Protein AF-A0A959CSI4-F1 (afdb_monomer_lite)

Secondary structure (DSSP, 8-state):
--SPPPPGGGSSTTTT---EEEEEEEEEEETTEEEEEEEEEE-SSS---------------GGGTPPPPEEEEETTEEEEEETTTEEEEEE-SS-PPP---TT------

Foldseek 3Di:
DPDDDDDPVVDCVPVQLQDKDWDWDWDAPDPQRIDIDIDIDRSHPDDDDDDDDDDDDDDPCCVVVDDDKDWADDVQFIWIADPPPGIDTDGDDDPDDDDDPSPDDDPDD

pLDDT: mean 88.94, std 8.82, range [53.34, 97.44]

Structure (mmCIF, N/CA/C/O backbone):
data_AF-A0A959CSI4-F1
#
_entry.id   AF-A0A959CSI4-F1
#
loop_
_atom_site.group_PDB
_atom_site.id
_atom_site.type_symbol
_atom_site.label_atom_id
_atom_site.label_alt_id
_atom_site.label_comp_id
_atom_site.label_asym_id
_atom_site.label_entity_id
_atom_site.label_seq_id
_atom_site.pdbx_PDB_ins_code
_atom_site.Cartn_x
_atom_site.Cartn_y
_atom_site.Cartn_z
_atom_site.occupancy
_atom_site.B_iso_or_equiv
_atom_site.auth_seq_id
_atom_site.auth_comp_id
_atom_site.auth_asym_id
_atom_site.auth_atom_id
_atom_site.pdbx_PDB_model_num
ATOM 1 N N . ARG A 1 1 ? 23.369 16.653 27.815 1.00 57.00 1 ARG A N 1
ATOM 2 C CA . ARG A 1 1 ? 21.992 16.230 27.462 1.00 57.00 1 ARG A CA 1
ATOM 3 C C . ARG A 1 1 ? 21.897 14.736 27.760 1.00 57.00 1 ARG A C 1
ATOM 5 O O . ARG A 1 1 ? 22.650 14.004 27.141 1.00 57.00 1 ARG A O 1
ATOM 12 N N . LEU A 1 2 ? 21.116 14.320 28.765 1.00 82.06 2 LEU A N 1
ATOM 13 C CA . LEU A 1 2 ? 21.084 12.933 29.285 1.00 82.06 2 LEU A CA 1
ATOM 14 C C . LEU A 1 2 ? 19.668 12.330 29.354 1.00 82.06 2 LEU A C 1
ATOM 16 O O . LEU A 1 2 ? 19.515 11.202 29.804 1.00 82.06 2 LEU A O 1
ATOM 20 N N . GLN A 1 3 ? 18.637 13.074 28.951 1.00 82.62 3 GLN A N 1
ATOM 21 C CA . GLN A 1 3 ? 17.272 12.552 28.912 1.00 82.62 3 GLN A CA 1
ATOM 22 C C . GLN A 1 3 ? 17.008 11.855 27.569 1.00 82.62 3 GLN A C 1
ATOM 24 O O . GLN A 1 3 ? 17.539 12.330 26.555 1.00 82.62 3 GLN A O 1
ATOM 29 N N . PRO A 1 4 ? 16.235 10.751 27.569 1.00 85.62 4 PRO A N 1
ATOM 30 C CA . PRO A 1 4 ? 15.783 10.099 26.344 1.00 85.62 4 PRO A CA 1
ATOM 31 C C . PRO A 1 4 ? 14.913 11.044 25.503 1.00 85.62 4 PRO A C 1
ATOM 33 O O . PRO A 1 4 ? 14.434 12.070 25.994 1.00 85.62 4 PRO A O 1
ATOM 36 N N . GLU A 1 5 ? 14.765 10.714 24.222 1.00 90.31 5 GLU A N 1
ATOM 37 C CA . GLU A 1 5 ? 13.829 11.401 23.333 1.00 90.31 5 GLU A CA 1
ATOM 38 C C . GLU A 1 5 ? 12.393 11.198 23.835 1.00 90.31 5 GLU A C 1
ATOM 40 O O . GLU A 1 5 ? 12.076 10.152 24.396 1.00 90.31 5 GLU A O 1
ATOM 45 N N . TYR A 1 6 ? 11.568 12.240 23.721 1.00 89.12 6 TYR A N 1
ATOM 46 C CA . TYR A 1 6 ? 10.172 12.190 24.143 1.00 89.12 6 TYR A CA 1
ATOM 47 C C . TYR A 1 6 ? 9.360 11.472 23.069 1.00 89.12 6 TYR A C 1
ATOM 49 O O . TYR A 1 6 ? 9.291 11.949 21.936 1.00 89.12 6 TYR A O 1
ATOM 57 N N . GLU A 1 7 ? 8.751 10.350 23.430 1.00 89.12 7 GLU A N 1
ATOM 58 C CA . GLU A 1 7 ? 8.049 9.476 22.496 1.00 89.12 7 GLU A CA 1
ATOM 59 C C . GLU A 1 7 ? 6.536 9.697 22.530 1.00 89.12 7 GLU A C 1
ATOM 61 O O . GLU A 1 7 ? 5.958 10.195 23.499 1.00 89.12 7 GLU A O 1
ATOM 66 N N . LEU A 1 8 ? 5.841 9.249 21.482 1.00 83.31 8 LEU A N 1
ATOM 67 C CA . LEU A 1 8 ? 4.377 9.323 21.424 1.00 83.31 8 LEU A CA 1
ATOM 68 C C . LEU A 1 8 ? 3.717 8.558 22.589 1.00 83.31 8 LEU A C 1
ATOM 70 O O . LEU A 1 8 ? 2.658 8.954 23.078 1.00 83.31 8 LEU A O 1
ATOM 74 N N . THR A 1 9 ? 4.362 7.493 23.074 1.00 84.94 9 THR A N 1
ATOM 75 C CA . THR A 1 9 ? 3.933 6.706 24.242 1.00 84.94 9 THR A CA 1
ATOM 76 C C . THR A 1 9 ? 4.035 7.461 25.564 1.00 84.94 9 THR A C 1
ATOM 78 O O . THR A 1 9 ? 3.329 7.114 26.509 1.00 84.94 9 THR A O 1
ATOM 81 N N . ASP A 1 10 ? 4.870 8.499 25.635 1.00 86.88 10 ASP A N 1
ATOM 82 C CA . ASP A 1 10 ? 4.990 9.355 26.819 1.00 86.88 10 ASP A CA 1
ATOM 83 C C . ASP A 1 10 ? 3.842 10.375 26.905 1.00 86.88 10 ASP A C 1
ATOM 85 O O . ASP A 1 10 ? 3.671 11.072 27.913 1.00 86.88 10 ASP A O 1
ATOM 89 N N . THR A 1 11 ? 3.032 10.477 25.849 1.00 84.19 11 THR A N 1
ATOM 90 C CA . THR A 1 11 ? 1.819 11.291 25.835 1.00 84.19 11 THR A CA 1
ATOM 91 C C . THR A 1 11 ? 0.641 10.543 26.467 1.00 84.19 11 THR A C 1
ATOM 93 O O . THR A 1 11 ? 0.623 9.322 26.616 1.00 84.19 11 THR A O 1
ATOM 96 N N . ALA A 1 12 ? -0.413 11.279 26.819 1.00 83.94 12 ALA A N 1
ATOM 97 C CA . ALA A 1 12 ? -1.667 10.680 27.267 1.00 83.94 12 ALA A CA 1
ATOM 98 C C . ALA A 1 12 ? -2.555 10.174 26.109 1.00 83.94 12 ALA A C 1
ATOM 100 O O . ALA A 1 12 ? -3.631 9.649 26.385 1.00 83.94 12 ALA A O 1
ATOM 101 N N . VAL A 1 13 ? -2.129 10.311 24.842 1.00 82.44 13 VAL A N 1
ATOM 102 C CA . VAL A 1 13 ? -2.983 10.095 23.654 1.00 82.44 13 VAL A CA 1
ATOM 103 C C . VAL A 1 13 ? -3.556 8.676 23.575 1.00 82.44 13 VAL A C 1
ATOM 105 O O . VAL A 1 13 ? -4.669 8.477 23.102 1.00 82.44 13 VAL A O 1
ATOM 108 N N . PHE A 1 14 ? -2.837 7.688 24.113 1.00 81.88 14 PHE A N 1
ATOM 109 C CA . PHE A 1 14 ? -3.262 6.288 24.104 1.00 81.88 14 PHE A CA 1
ATOM 110 C C . PHE A 1 14 ? -4.146 5.891 25.298 1.00 81.88 14 PHE A C 1
ATOM 112 O O . PHE A 1 14 ? -4.728 4.806 25.284 1.00 81.88 14 PHE A O 1
ATOM 119 N N . ARG A 1 15 ? -4.271 6.739 26.334 1.00 78.50 15 ARG A N 1
ATOM 120 C CA . ARG A 1 15 ? -4.950 6.378 27.597 1.00 78.50 15 ARG A CA 1
ATOM 121 C C . ARG A 1 15 ? -6.448 6.140 27.436 1.00 78.50 15 ARG A C 1
ATOM 123 O O . ARG A 1 15 ? -6.996 5.289 28.126 1.00 78.50 15 ARG A O 1
ATOM 130 N N . GLU A 1 16 ? -7.095 6.867 26.532 1.00 77.50 16 GLU A N 1
ATOM 131 C CA . GLU A 1 16 ? -8.549 6.796 26.331 1.00 77.50 16 GLU A CA 1
ATOM 132 C C . GLU A 1 16 ? -8.962 5.818 25.220 1.00 77.50 16 GLU A C 1
ATOM 134 O O . GLU A 1 16 ? -10.131 5.751 24.859 1.00 77.50 16 GLU A O 1
ATOM 139 N N . GLN A 1 17 ? -8.014 5.038 24.680 1.00 78.00 17 GLN A N 1
ATOM 140 C CA . GLN A 1 17 ? -8.239 4.066 23.600 1.00 78.00 17 GLN A CA 1
ATOM 141 C C . GLN A 1 17 ? -8.899 4.653 22.330 1.00 78.00 17 GLN A C 1
ATOM 143 O O . GLN A 1 17 ? -9.367 3.912 21.480 1.00 78.00 17 GLN A O 1
ATOM 148 N N . GLY A 1 18 ? -8.901 5.976 22.150 1.00 86.38 18 GLY A N 1
ATOM 149 C CA . GLY A 1 18 ? -9.513 6.671 21.009 1.00 86.38 18 GLY A CA 1
ATOM 150 C C . GLY A 1 18 ? -8.657 6.684 19.740 1.00 86.38 18 GLY A C 1
ATOM 151 O O . GLY A 1 18 ? -8.516 7.731 19.114 1.00 86.38 18 GLY A O 1
ATOM 152 N N . TRP A 1 19 ? -8.036 5.562 19.386 1.00 90.31 19 TRP A N 1
ATOM 153 C CA . TRP A 1 19 ? -7.104 5.468 18.263 1.00 90.31 19 TRP A CA 1
ATOM 154 C C . TRP A 1 19 ? -7.325 4.188 17.455 1.00 90.31 19 TRP A C 1
ATOM 156 O O . TRP A 1 19 ? -7.938 3.225 17.923 1.00 90.31 19 TRP A O 1
ATOM 166 N N . PHE A 1 20 ? -6.817 4.198 16.225 1.00 93.75 20 PHE A N 1
ATOM 167 C CA . PHE A 1 20 ? -6.800 3.033 15.351 1.00 93.75 20 PHE A CA 1
ATOM 168 C C . PHE A 1 20 ? -5.383 2.482 15.240 1.00 93.75 20 PHE A C 1
ATOM 170 O O . PHE A 1 20 ? -4.447 3.248 15.013 1.00 93.75 20 PHE A O 1
ATOM 177 N N . ASP A 1 21 ? -5.242 1.166 15.350 1.00 93.56 21 ASP A N 1
ATOM 178 C CA . ASP A 1 21 ? -4.045 0.457 14.903 1.00 93.56 21 ASP A CA 1
ATOM 179 C C . ASP A 1 21 ? -4.222 0.068 13.435 1.00 93.56 21 ASP A C 1
ATOM 181 O O . ASP A 1 21 ? -5.227 -0.557 13.090 1.00 93.56 21 ASP A O 1
ATOM 185 N N . ILE A 1 22 ? -3.274 0.439 12.576 1.00 95.81 22 ILE A N 1
ATOM 186 C CA . ILE A 1 22 ? -3.291 0.100 11.151 1.00 95.81 22 ILE A CA 1
ATOM 187 C C . ILE A 1 22 ? -2.052 -0.734 10.843 1.00 95.81 22 ILE A C 1
ATOM 189 O O . ILE A 1 22 ? -0.961 -0.208 10.619 1.00 95.81 22 ILE A O 1
ATOM 193 N N . LEU A 1 23 ? -2.236 -2.047 10.777 1.00 97.25 23 LEU A N 1
ATOM 194 C CA . LEU A 1 23 ? -1.185 -2.981 10.408 1.00 97.25 23 LEU A CA 1
ATOM 195 C C . LEU A 1 23 ? -1.256 -3.267 8.907 1.00 97.25 23 LEU A C 1
ATOM 197 O O . LEU A 1 23 ? -2.281 -3.728 8.406 1.00 97.25 23 LEU A O 1
ATOM 201 N N . THR A 1 24 ? -0.158 -3.020 8.191 1.00 97.00 24 THR A N 1
ATOM 202 C CA . THR A 1 24 ? -0.023 -3.406 6.780 1.00 97.00 24 THR A CA 1
ATOM 203 C C . THR A 1 24 ? 0.997 -4.523 6.644 1.00 97.00 24 THR A C 1
ATOM 205 O O . THR A 1 24 ? 2.170 -4.355 6.969 1.00 97.00 24 THR A O 1
ATOM 208 N N . GLU A 1 25 ? 0.547 -5.661 6.138 1.00 97.44 25 GLU A N 1
ATOM 209 C CA . GLU A 1 25 ? 1.355 -6.853 5.938 1.00 97.44 25 GLU A CA 1
ATOM 210 C C . GLU A 1 25 ? 1.612 -7.062 4.451 1.00 97.44 25 GLU A C 1
ATOM 212 O O . GLU A 1 25 ? 0.694 -7.001 3.631 1.00 97.44 25 GLU A O 1
ATOM 217 N N . TYR A 1 26 ? 2.872 -7.341 4.130 1.00 96.69 26 TYR A N 1
ATOM 218 C CA . TYR A 1 26 ? 3.331 -7.621 2.779 1.00 96.69 26 TYR A CA 1
ATOM 219 C C . TYR A 1 26 ? 3.881 -9.038 2.722 1.00 96.69 26 TYR A C 1
ATOM 221 O O . TYR A 1 26 ? 4.717 -9.424 3.541 1.00 96.69 26 TYR A O 1
ATOM 229 N N . ALA A 1 27 ? 3.441 -9.799 1.731 1.00 97.44 27 ALA A N 1
ATOM 230 C CA . ALA A 1 27 ? 3.962 -11.125 1.438 1.00 97.44 27 ALA A CA 1
ATOM 231 C C . ALA A 1 27 ? 4.239 -11.253 -0.058 1.00 97.44 27 ALA A C 1
ATOM 233 O O . ALA A 1 27 ? 3.585 -10.605 -0.873 1.00 97.44 27 ALA A O 1
ATOM 234 N N . LYS A 1 28 ? 5.199 -12.102 -0.421 1.00 97.00 28 LYS A N 1
ATOM 235 C CA . LYS A 1 28 ? 5.471 -12.450 -1.816 1.00 97.00 28 LYS A CA 1
ATOM 236 C C . LYS A 1 28 ? 5.033 -13.881 -2.070 1.00 97.00 28 LYS A C 1
ATOM 238 O O . LYS A 1 28 ? 5.471 -14.778 -1.353 1.00 97.00 28 LYS A O 1
ATOM 243 N N . ALA A 1 29 ? 4.177 -14.075 -3.067 1.00 95.25 29 ALA A N 1
ATOM 244 C CA . ALA A 1 29 ? 3.847 -15.412 -3.558 1.00 95.25 29 ALA A CA 1
ATOM 245 C C . ALA A 1 29 ? 4.911 -15.915 -4.553 1.00 95.25 29 ALA A C 1
ATOM 247 O O . ALA A 1 29 ? 5.188 -17.109 -4.590 1.00 95.25 29 ALA A O 1
ATOM 248 N N . ASP A 1 30 ? 5.546 -14.991 -5.284 1.00 95.62 30 ASP A N 1
ATOM 249 C CA . ASP A 1 30 ? 6.659 -15.221 -6.213 1.00 95.62 30 ASP A CA 1
ATOM 250 C C . ASP A 1 30 ? 7.511 -13.933 -6.347 1.00 95.62 30 ASP A C 1
ATOM 252 O O . ASP A 1 30 ? 7.271 -12.931 -5.665 1.00 95.62 30 ASP A O 1
ATOM 256 N N . ALA A 1 31 ? 8.529 -13.933 -7.207 1.00 93.75 31 ALA A N 1
ATOM 257 C CA . ALA A 1 31 ? 9.434 -12.820 -7.468 1.00 93.75 31 ALA A CA 1
ATOM 258 C C . ALA A 1 31 ? 8.704 -11.536 -7.895 1.00 93.75 31 ALA A C 1
ATOM 260 O O . ALA A 1 31 ? 9.096 -10.461 -7.436 1.00 93.75 31 ALA A O 1
ATOM 261 N N . ASP A 1 32 ? 7.627 -11.656 -8.669 1.00 91.38 32 ASP A N 1
ATOM 262 C CA . ASP A 1 32 ? 6.859 -10.523 -9.203 1.00 91.38 32 ASP A CA 1
ATOM 263 C C . ASP A 1 32 ? 5.433 -10.436 -8.635 1.00 91.38 32 ASP A C 1
ATOM 265 O O . ASP A 1 32 ? 4.621 -9.650 -9.111 1.00 91.38 32 ASP A O 1
ATOM 269 N N . ASP A 1 33 ? 5.132 -11.192 -7.576 1.00 94.19 33 ASP A N 1
ATOM 270 C CA . ASP A 1 33 ? 3.833 -11.141 -6.903 1.00 94.19 33 ASP A CA 1
ATOM 271 C C . ASP A 1 33 ? 3.957 -10.527 -5.508 1.00 94.19 33 ASP A C 1
ATOM 273 O O . ASP A 1 33 ? 4.778 -10.951 -4.688 1.00 94.19 33 ASP A O 1
ATOM 277 N N . LEU A 1 34 ? 3.095 -9.548 -5.219 1.00 93.69 34 LEU A N 1
ATOM 278 C CA . LEU A 1 34 ? 2.994 -8.889 -3.919 1.00 93.69 34 LEU A CA 1
ATOM 279 C C . LEU A 1 34 ? 1.554 -8.958 -3.405 1.00 93.69 34 LEU A C 1
ATOM 281 O O . LEU A 1 34 ? 0.636 -8.389 -3.993 1.00 93.69 34 LEU A O 1
ATOM 285 N N . CYS A 1 35 ? 1.368 -9.624 -2.273 1.00 95.31 35 CYS A N 1
ATOM 286 C CA . CYS A 1 35 ? 0.112 -9.664 -1.542 1.00 95.31 35 CYS A CA 1
ATOM 287 C C . CYS A 1 35 ? 0.153 -8.630 -0.416 1.00 95.31 35 CYS A C 1
ATOM 289 O O . CYS A 1 35 ? 1.118 -8.587 0.350 1.00 95.31 35 CYS A O 1
ATOM 291 N N . ILE A 1 36 ? -0.902 -7.823 -0.305 1.00 94.62 36 ILE A N 1
ATOM 292 C CA . ILE A 1 36 ? -1.027 -6.773 0.708 1.00 94.62 36 ILE A CA 1
ATOM 293 C C . ILE A 1 36 ? -2.275 -7.059 1.537 1.00 94.62 36 ILE A C 1
ATOM 295 O O . ILE A 1 36 ? -3.360 -7.230 0.981 1.00 94.62 36 ILE A O 1
ATOM 299 N N . ARG A 1 37 ? -2.135 -7.084 2.864 1.00 95.75 37 ARG A N 1
ATOM 300 C CA . ARG A 1 37 ? -3.267 -7.130 3.795 1.00 95.75 37 ARG A CA 1
ATOM 301 C C . ARG A 1 37 ? -3.192 -5.945 4.743 1.00 95.75 37 ARG A C 1
ATOM 303 O O . ARG A 1 37 ? -2.181 -5.749 5.406 1.00 95.75 37 ARG A O 1
ATOM 310 N N . ILE A 1 38 ? -4.271 -5.171 4.803 1.00 95.50 38 ILE A N 1
ATOM 311 C CA . ILE A 1 38 ? -4.406 -4.034 5.715 1.00 95.50 38 ILE A CA 1
ATOM 312 C C . ILE A 1 38 ? -5.424 -4.423 6.782 1.00 95.50 38 ILE A C 1
ATOM 314 O O . ILE A 1 38 ? -6.568 -4.737 6.461 1.00 95.50 38 ILE A O 1
ATOM 318 N N . THR A 1 39 ? -5.001 -4.410 8.042 1.00 97.25 39 THR A N 1
ATOM 319 C CA . THR A 1 39 ? -5.852 -4.683 9.202 1.00 97.25 39 THR A CA 1
ATOM 320 C C . THR A 1 39 ? -5.989 -3.400 10.009 1.00 97.25 39 THR A C 1
ATOM 322 O O . THR A 1 39 ? -4.989 -2.861 10.474 1.00 97.25 39 THR A O 1
ATOM 325 N N . ALA A 1 40 ? -7.221 -2.915 10.168 1.00 96.62 40 ALA A N 1
ATOM 326 C CA . ALA A 1 40 ? -7.526 -1.735 10.967 1.00 96.62 40 ALA A CA 1
ATOM 327 C C . ALA A 1 40 ? -8.287 -2.133 12.237 1.00 96.62 40 ALA A C 1
ATOM 329 O O . ALA A 1 40 ? -9.391 -2.672 12.156 1.00 96.62 40 ALA A O 1
ATOM 330 N N . THR A 1 41 ? -7.715 -1.840 13.403 1.00 95.94 41 THR A N 1
ATOM 331 C CA . THR A 1 41 ? -8.322 -2.122 14.708 1.00 95.94 41 THR A CA 1
ATOM 332 C C . THR A 1 41 ? -8.737 -0.815 15.363 1.00 95.94 41 THR A C 1
ATOM 334 O O . THR A 1 41 ? -7.889 -0.008 15.730 1.00 95.94 41 THR A O 1
ATOM 337 N N . ASN A 1 42 ? -10.042 -0.602 15.532 1.00 94.94 42 ASN A N 1
ATOM 338 C CA . ASN A 1 42 ? -10.545 0.472 16.383 1.00 94.94 42 ASN A CA 1
ATOM 339 C C . ASN A 1 42 ? -10.373 0.061 17.849 1.00 94.94 42 ASN A C 1
ATOM 341 O O . ASN A 1 42 ? -11.031 -0.878 18.296 1.00 94.94 42 ASN A O 1
ATOM 345 N N . HIS A 1 43 ? -9.513 0.751 18.595 1.00 92.50 43 HIS A N 1
ATOM 346 C CA . HIS A 1 43 ? -9.346 0.478 20.023 1.00 92.50 43 HIS A CA 1
ATOM 347 C C . HIS A 1 43 ? -10.415 1.157 20.889 1.00 92.50 43 HIS A C 1
ATOM 349 O O . HIS A 1 43 ? -10.533 0.828 22.071 1.00 92.50 43 HIS A O 1
ATOM 355 N N . SER A 1 44 ? -11.221 2.056 20.316 1.00 90.25 44 SER A N 1
ATOM 356 C CA . SER A 1 44 ? -12.268 2.762 21.047 1.00 90.25 44 SER A CA 1
ATOM 357 C C . SER A 1 44 ? -13.406 1.822 21.432 1.00 90.25 44 SER A C 1
ATOM 359 O O . SER A 1 44 ? -13.703 0.835 20.760 1.00 90.25 44 SER A O 1
ATOM 361 N N . ARG A 1 45 ? -14.104 2.177 22.511 1.00 90.31 45 ARG A N 1
ATOM 362 C CA . ARG A 1 45 ? -15.354 1.515 22.912 1.00 90.31 45 ARG A CA 1
ATOM 363 C C . ARG A 1 45 ? -16.519 1.850 21.985 1.00 90.31 45 ARG A C 1
ATOM 365 O O . ARG A 1 45 ? -17.517 1.135 21.983 1.00 90.31 45 ARG A O 1
ATOM 372 N N . GLU A 1 46 ? -16.403 2.939 21.236 1.00 92.00 46 GLU A N 1
ATOM 373 C CA . GLU A 1 46 ? -17.426 3.419 20.317 1.00 92.00 46 GLU A CA 1
ATOM 374 C C . GLU A 1 46 ? -17.002 3.179 18.870 1.00 92.00 46 GLU A C 1
ATOM 376 O O . GLU A 1 46 ? -15.821 3.266 18.524 1.00 92.00 46 GLU A O 1
ATOM 381 N N . ALA A 1 47 ? -17.979 2.909 18.004 1.00 94.00 47 ALA A N 1
ATOM 382 C CA . ALA A 1 47 ? -17.742 2.861 16.569 1.00 94.00 47 ALA A CA 1
ATOM 383 C C . ALA A 1 47 ? -17.325 4.254 16.071 1.00 94.00 47 ALA A C 1
ATOM 385 O O . ALA A 1 47 ? -18.025 5.236 16.308 1.00 94.00 47 ALA A O 1
ATOM 386 N N . GLN A 1 48 ? -16.192 4.325 15.375 1.00 93.50 48 GLN A N 1
ATOM 387 C CA . GLN A 1 48 ? -15.644 5.557 14.811 1.00 93.50 48 GLN A CA 1
ATOM 388 C C . GLN A 1 48 ? -15.442 5.376 13.301 1.00 93.50 48 GLN A C 1
ATOM 390 O O . GLN A 1 48 ? -15.068 4.279 12.871 1.00 93.50 48 GLN A O 1
ATOM 395 N N . PRO A 1 49 ? -15.703 6.405 12.478 1.00 94.69 49 PRO A N 1
ATOM 396 C CA . PRO A 1 49 ? -15.481 6.311 11.044 1.00 94.69 49 PRO A CA 1
ATOM 397 C C . PRO A 1 49 ? -13.981 6.276 10.730 1.00 94.69 49 PRO A C 1
ATOM 399 O O . PRO A 1 49 ? -13.188 7.006 11.323 1.00 94.69 49 PRO A O 1
ATOM 402 N N . LEU A 1 50 ? -13.607 5.450 9.756 1.00 93.56 50 LEU A N 1
ATOM 403 C CA . LEU A 1 50 ? -12.259 5.379 9.207 1.00 93.56 50 LEU A CA 1
ATOM 404 C C . LEU A 1 50 ? -12.357 5.288 7.686 1.00 93.56 50 LEU A C 1
ATOM 406 O O . LEU A 1 50 ? -13.075 4.440 7.158 1.00 93.56 50 LEU A O 1
ATOM 410 N N . TRP A 1 51 ? -11.606 6.136 6.991 1.00 92.38 51 TRP A N 1
ATOM 411 C CA . TRP A 1 51 ? -11.441 6.068 5.542 1.00 92.38 51 TRP A CA 1
ATOM 412 C C . TRP A 1 51 ? -10.015 5.629 5.237 1.00 92.38 51 TRP A C 1
ATOM 414 O O . TRP A 1 51 ? -9.059 6.278 5.660 1.00 92.38 51 TRP A O 1
ATOM 424 N N . LEU A 1 52 ? -9.874 4.528 4.505 1.00 90.56 52 LEU A N 1
ATOM 425 C CA . LEU A 1 52 ? -8.586 4.018 4.050 1.00 90.56 52 LEU A CA 1
ATOM 426 C C . LEU A 1 52 ? -8.442 4.279 2.554 1.00 90.56 52 LEU A C 1
ATOM 428 O O . LEU A 1 52 ? -9.350 3.985 1.782 1.00 90.56 52 LEU A O 1
ATOM 432 N N . LEU A 1 53 ? -7.283 4.802 2.148 1.00 91.31 53 LEU A N 1
ATOM 433 C CA . LEU A 1 53 ? -6.934 5.029 0.743 1.00 91.31 53 LEU A CA 1
ATOM 434 C C . LEU A 1 53 ? -5.615 4.312 0.404 1.00 91.31 53 LEU A C 1
ATOM 436 O O . LEU A 1 53 ? -4.561 4.956 0.338 1.00 91.31 53 LEU A O 1
ATOM 440 N N . PRO A 1 54 ? -5.627 2.977 0.212 1.00 90.94 54 PRO A N 1
ATOM 441 C CA . PRO A 1 54 ? -4.459 2.260 -0.288 1.00 90.94 54 PRO A CA 1
ATOM 442 C C . PRO A 1 54 ? -4.039 2.847 -1.638 1.00 90.94 54 PRO A C 1
ATOM 444 O O . PRO A 1 54 ? -4.837 2.917 -2.570 1.00 90.94 54 PRO A O 1
ATOM 447 N N . THR A 1 55 ? -2.795 3.312 -1.732 1.00 90.75 55 THR A N 1
ATOM 448 C CA . THR A 1 55 ? -2.339 4.113 -2.874 1.00 90.75 55 THR A CA 1
ATOM 449 C C . THR A 1 55 ? -1.260 3.373 -3.653 1.00 90.75 55 THR A C 1
ATOM 451 O O . THR A 1 55 ? -0.185 3.091 -3.125 1.00 90.75 55 THR A O 1
ATOM 454 N N . LEU A 1 56 ? -1.529 3.104 -4.931 1.00 92.06 56 LEU A N 1
ATOM 455 C CA . LEU A 1 56 ? -0.520 2.678 -5.896 1.00 92.06 56 LEU A CA 1
ATOM 456 C C . LEU A 1 56 ? 0.073 3.914 -6.573 1.00 92.06 56 LEU A C 1
ATOM 458 O O . LEU A 1 56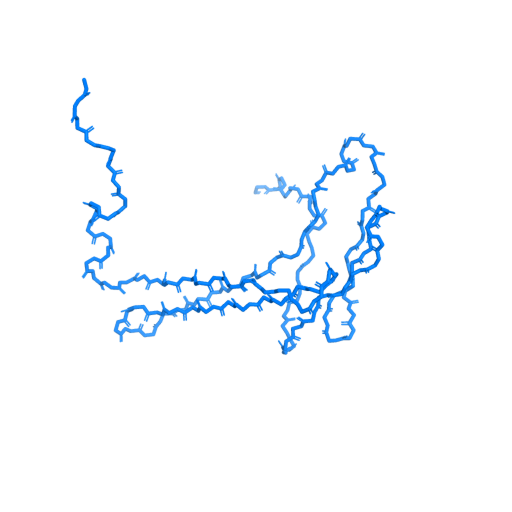 ? -0.658 4.704 -7.165 1.00 92.06 56 LEU A O 1
ATOM 462 N N . TRP A 1 57 ? 1.393 4.069 -6.517 1.00 93.12 57 TRP A N 1
ATOM 463 C CA . TRP A 1 57 ? 2.084 5.200 -7.127 1.00 93.12 57 TRP A CA 1
ATOM 464 C C . TRP A 1 57 ? 3.455 4.783 -7.656 1.00 93.12 57 TRP A C 1
ATOM 466 O O . TRP A 1 57 ? 4.066 3.829 -7.176 1.00 93.12 57 TRP A O 1
ATOM 476 N N . PHE A 1 58 ? 3.949 5.533 -8.638 1.00 91.88 58 PHE A N 1
ATOM 477 C CA . PHE A 1 58 ? 5.340 5.474 -9.073 1.00 91.88 58 PHE A CA 1
ATOM 478 C C . PHE A 1 58 ? 6.066 6.746 -8.662 1.00 91.88 58 PHE A C 1
ATOM 480 O O . PHE A 1 58 ? 5.479 7.832 -8.658 1.00 91.88 58 PHE A O 1
ATOM 487 N N . ARG A 1 59 ? 7.363 6.623 -8.364 1.00 91.25 59 ARG A N 1
ATOM 488 C CA . ARG A 1 59 ? 8.239 7.778 -8.155 1.00 91.25 59 ARG A CA 1
ATOM 489 C C . ARG A 1 59 ? 8.151 8.718 -9.359 1.00 91.25 59 ARG A C 1
ATOM 491 O O . ARG A 1 59 ? 8.249 8.260 -10.492 1.00 91.25 59 ARG A O 1
ATOM 498 N N . ASN A 1 60 ? 7.990 10.017 -9.103 1.00 91.00 60 ASN A N 1
ATOM 499 C CA . ASN A 1 60 ? 7.939 11.037 -10.149 1.00 91.00 60 ASN A CA 1
ATOM 500 C C . ASN A 1 60 ? 9.337 11.293 -10.737 1.00 91.00 60 ASN A C 1
ATOM 502 O O . ASN A 1 60 ? 10.004 12.259 -10.385 1.00 91.00 60 ASN A O 1
ATOM 506 N N . THR A 1 61 ? 9.794 10.386 -11.598 1.00 91.06 61 THR A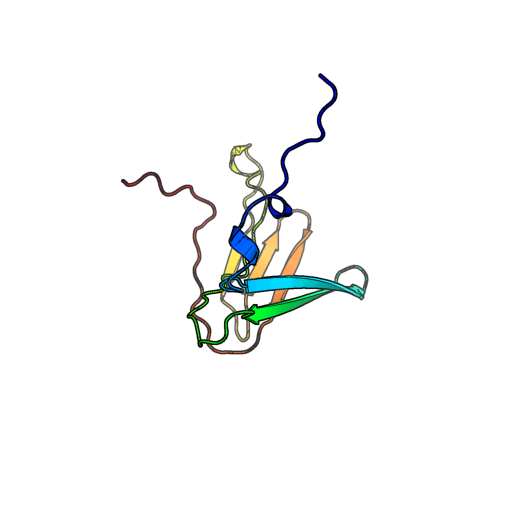 N 1
ATOM 507 C CA . THR A 1 61 ? 11.047 10.522 -12.357 1.00 91.06 61 THR A CA 1
ATOM 508 C C . THR A 1 61 ? 10.842 11.244 -13.687 1.00 91.06 61 THR A C 1
ATOM 510 O O . THR A 1 61 ? 11.798 11.736 -14.275 1.00 91.06 61 THR A O 1
ATOM 513 N N . TRP A 1 62 ? 9.602 11.368 -14.170 1.00 90.50 62 TRP A N 1
ATOM 514 C CA . TRP A 1 62 ? 9.309 12.081 -15.418 1.00 90.50 62 TRP A CA 1
ATOM 515 C C . TRP A 1 62 ? 9.472 13.596 -15.291 1.00 90.50 62 TRP A C 1
ATOM 517 O O . TRP A 1 62 ? 9.725 14.261 -16.292 1.00 90.50 62 TRP A O 1
ATOM 527 N N . ALA A 1 63 ? 9.419 14.145 -14.073 1.00 89.00 63 ALA A N 1
ATOM 528 C CA . ALA A 1 63 ? 9.865 15.512 -13.803 1.00 89.00 63 ALA A CA 1
ATOM 529 C C . ALA A 1 63 ? 11.341 15.747 -14.193 1.00 89.00 63 ALA A C 1
ATOM 531 O O . ALA A 1 63 ? 11.739 16.882 -14.443 1.00 89.00 63 ALA A O 1
ATOM 532 N N . GLU A 1 64 ? 12.138 14.679 -14.281 1.00 90.62 64 GLU A N 1
ATOM 533 C CA . GLU A 1 64 ? 13.548 14.689 -14.684 1.00 90.62 64 GLU A CA 1
ATOM 534 C C . GLU A 1 64 ? 13.741 14.265 -16.159 1.00 90.62 64 GLU A C 1
ATOM 536 O O . GLU A 1 64 ? 14.870 14.168 -16.631 1.00 90.62 64 GLU A O 1
ATOM 541 N N . GLY A 1 65 ? 12.652 14.051 -16.914 1.00 92.00 65 GLY A N 1
ATOM 542 C CA . GLY A 1 65 ? 12.674 13.735 -18.351 1.00 92.00 65 GLY A CA 1
ATOM 543 C C . GLY A 1 65 ? 12.516 12.253 -18.712 1.00 92.00 65 GLY A C 1
ATOM 544 O O . GLY A 1 65 ? 12.492 11.923 -19.898 1.00 92.00 65 GLY A O 1
ATOM 545 N N . GLU A 1 66 ? 12.374 11.363 -17.727 1.00 93.88 66 GLU A N 1
ATOM 546 C CA . GLU A 1 66 ? 12.100 9.940 -17.968 1.00 93.88 66 GLU A CA 1
ATOM 547 C C . GLU A 1 66 ? 10.685 9.707 -18.534 1.00 93.88 66 GLU A C 1
ATOM 549 O O . GLU A 1 66 ? 9.764 10.486 -18.253 1.00 93.88 66 GLU A O 1
ATOM 554 N N . PRO A 1 67 ? 10.446 8.620 -19.295 1.00 94.38 67 PRO A N 1
ATOM 555 C CA . PRO A 1 67 ? 9.106 8.316 -19.772 1.00 94.38 67 PRO A CA 1
ATOM 556 C C . PRO A 1 67 ? 8.140 8.072 -18.602 1.00 94.38 67 PRO A C 1
ATOM 558 O O . PRO A 1 67 ? 8.422 7.329 -17.661 1.00 94.38 67 PRO A O 1
ATOM 561 N N . ARG A 1 68 ? 6.970 8.707 -18.670 1.00 93.00 68 ARG A N 1
ATOM 562 C CA . ARG A 1 68 ? 5.960 8.659 -17.611 1.00 93.00 68 ARG A CA 1
ATOM 563 C C . ARG A 1 68 ? 5.234 7.303 -17.597 1.00 93.00 68 ARG A C 1
ATOM 565 O O . ARG A 1 68 ? 4.734 6.883 -18.643 1.00 93.00 68 ARG A O 1
ATOM 572 N N . PRO A 1 69 ? 5.127 6.624 -16.441 1.00 94.56 69 PRO A N 1
ATOM 573 C CA . PRO A 1 69 ? 4.303 5.431 -16.311 1.00 94.56 69 PRO A CA 1
ATOM 574 C C . PRO A 1 69 ? 2.809 5.774 -16.347 1.00 94.56 69 PRO A C 1
ATOM 576 O O . PRO A 1 69 ? 2.402 6.897 -16.054 1.00 94.56 69 PRO A O 1
ATOM 579 N N . ASN A 1 70 ? 1.973 4.793 -16.672 1.00 94.12 70 ASN A N 1
ATOM 580 C CA . ASN A 1 70 ? 0.520 4.945 -16.707 1.00 94.12 70 ASN A CA 1
ATOM 581 C C . ASN A 1 70 ? -0.144 4.017 -15.689 1.00 94.12 70 ASN A C 1
ATOM 583 O O . ASN A 1 70 ? 0.226 2.850 -15.597 1.00 94.12 70 ASN A O 1
ATOM 587 N N . ILE A 1 71 ? -1.144 4.513 -14.961 1.00 95.44 71 ILE A N 1
ATOM 588 C CA . ILE A 1 71 ? -2.036 3.700 -14.128 1.00 95.44 71 ILE A CA 1
ATOM 589 C C . ILE A 1 71 ? -3.460 3.976 -14.596 1.00 95.44 71 ILE A C 1
ATOM 591 O O . ILE A 1 71 ? -3.851 5.129 -14.752 1.00 95.44 71 ILE A O 1
ATOM 595 N N . ARG A 1 72 ? -4.241 2.924 -14.835 1.00 93.75 72 ARG A N 1
ATOM 596 C CA . ARG A 1 72 ? -5.618 3.043 -15.320 1.00 93.75 72 ARG A CA 1
ATOM 597 C C . ARG A 1 72 ? -6.527 1.992 -14.708 1.00 93.75 72 ARG A C 1
ATOM 599 O O . ARG A 1 72 ? -6.094 0.885 -14.389 1.00 93.75 72 ARG A O 1
ATOM 606 N N . HIS A 1 73 ? -7.805 2.331 -14.600 1.00 92.94 73 HIS A N 1
ATOM 607 C CA . HIS A 1 73 ? -8.842 1.388 -14.197 1.00 92.94 73 HIS A CA 1
ATOM 608 C C . HIS A 1 73 ? -8.955 0.220 -15.191 1.00 92.94 73 HIS A C 1
ATOM 610 O O . HIS A 1 73 ? -8.860 0.403 -16.409 1.00 92.94 73 HIS A O 1
ATOM 616 N N . ALA A 1 74 ? -9.169 -0.982 -14.662 1.00 91.62 74 ALA A N 1
ATOM 617 C CA . ALA A 1 74 ? -9.482 -2.191 -15.409 1.00 91.62 74 ALA A CA 1
ATOM 618 C C . ALA A 1 74 ? -10.486 -3.039 -14.611 1.00 91.62 74 ALA A C 1
ATOM 620 O O . ALA A 1 74 ? -10.642 -2.858 -13.409 1.00 91.62 74 ALA A O 1
ATOM 621 N N . ALA A 1 75 ? -11.152 -4.000 -15.254 1.00 88.38 75 ALA A N 1
ATOM 622 C CA . ALA A 1 75 ? -12.088 -4.877 -14.546 1.00 88.38 75 ALA A CA 1
ATOM 623 C C . ALA A 1 75 ? -11.406 -5.559 -13.340 1.00 88.38 75 ALA A C 1
ATOM 625 O O . ALA A 1 75 ? -10.354 -6.178 -13.502 1.00 88.38 75 ALA A O 1
ATOM 626 N N . GLY A 1 76 ? -11.980 -5.436 -12.141 1.00 87.62 76 GLY A N 1
ATOM 627 C CA . GLY A 1 76 ? -11.438 -6.036 -10.914 1.00 87.62 76 GLY A CA 1
ATOM 628 C C . GLY A 1 76 ? -10.140 -5.409 -10.388 1.00 87.62 76 GLY A C 1
ATOM 629 O O . GLY A 1 76 ? -9.413 -6.083 -9.661 1.00 87.62 76 GLY A O 1
ATOM 630 N N . GLY A 1 77 ? -9.798 -4.174 -10.786 1.00 92.50 77 GLY A N 1
ATOM 631 C CA . GLY A 1 77 ? -8.659 -3.466 -10.201 1.00 92.50 77 GLY A CA 1
ATOM 632 C C . GLY A 1 77 ? -8.076 -2.327 -11.041 1.00 92.50 77 GLY A C 1
ATOM 633 O O . GLY A 1 77 ? -8.773 -1.607 -11.755 1.00 92.50 77 GLY A O 1
ATOM 634 N N . VAL A 1 78 ? -6.754 -2.168 -10.979 1.00 94.06 78 VAL A N 1
ATOM 635 C CA . VAL A 1 78 ? -6.006 -1.214 -11.813 1.00 94.06 78 VAL A CA 1
ATOM 636 C C . VAL A 1 78 ? -4.843 -1.897 -12.519 1.00 94.06 78 VAL A C 1
ATOM 638 O O . VAL A 1 78 ? -4.197 -2.791 -11.976 1.00 94.06 78 VAL A O 1
ATOM 64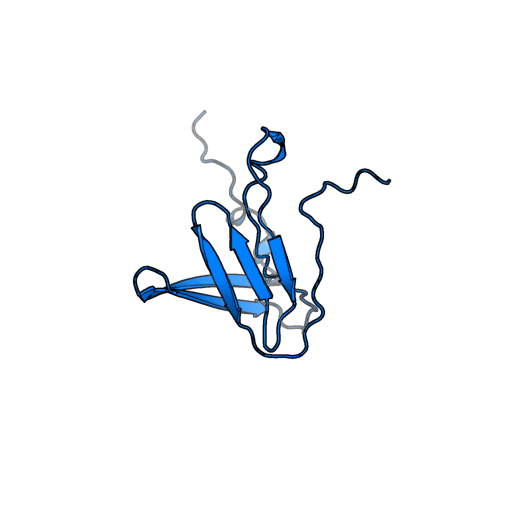1 N N . VAL A 1 79 ? -4.574 -1.467 -13.749 1.00 96.06 79 VAL A N 1
ATOM 642 C CA . VAL A 1 79 ? -3.392 -1.870 -14.515 1.00 96.06 79 VAL A CA 1
ATOM 643 C C . VAL A 1 79 ? -2.409 -0.715 -14.514 1.00 96.06 79 VAL A C 1
ATOM 645 O O . VAL A 1 79 ? -2.782 0.421 -14.806 1.00 96.06 79 VAL A O 1
ATOM 648 N N . ALA A 1 80 ? -1.155 -1.028 -14.221 1.00 95.88 80 ALA A N 1
ATOM 649 C CA . ALA A 1 80 ? -0.049 -0.098 -14.230 1.00 95.88 80 ALA A CA 1
ATOM 650 C C . ALA A 1 80 ? 0.981 -0.522 -15.284 1.00 95.88 80 ALA A C 1
ATOM 652 O O . ALA A 1 80 ? 1.299 -1.699 -15.421 1.00 95.88 80 ALA A O 1
ATOM 653 N N . GLN A 1 81 ? 1.495 0.427 -16.053 1.00 96.62 81 GLN A N 1
ATOM 654 C CA . GLN A 1 81 ? 2.535 0.213 -17.052 1.00 96.62 81 GLN A CA 1
ATOM 655 C C . GLN A 1 81 ? 3.692 1.146 -16.744 1.00 96.62 81 GLN A C 1
ATOM 657 O O . GLN A 1 81 ? 3.537 2.366 -16.783 1.00 96.62 81 GLN A O 1
ATOM 662 N N . HIS A 1 82 ? 4.850 0.566 -16.448 1.00 95.00 82 HIS A N 1
ATOM 663 C CA . HIS A 1 82 ? 6.076 1.306 -16.211 1.00 95.00 82 HIS A CA 1
ATOM 664 C C . HIS A 1 82 ? 7.103 0.987 -17.306 1.00 95.00 82 HIS A C 1
ATOM 666 O O . HIS A 1 82 ? 7.343 -0.193 -17.566 1.00 95.00 82 HIS A O 1
ATOM 672 N N . PRO A 1 83 ? 7.766 1.991 -17.908 1.00 93.38 83 PRO A N 1
ATOM 673 C CA . PRO A 1 83 ? 8.700 1.780 -19.019 1.00 93.38 83 PRO A CA 1
ATOM 674 C C . PRO A 1 83 ? 9.799 0.751 -18.728 1.00 93.38 83 PRO A C 1
ATOM 676 O O . PRO A 1 83 ? 10.119 -0.067 -19.582 1.00 93.38 83 PRO A O 1
ATOM 679 N N . ALA A 1 84 ? 10.344 0.768 -17.507 1.00 92.12 84 ALA A N 1
ATOM 680 C CA . ALA A 1 84 ? 11.424 -0.131 -17.096 1.00 92.12 84 ALA A CA 1
ATOM 681 C C . ALA A 1 84 ? 10.959 -1.420 -16.391 1.00 92.12 84 ALA A C 1
ATOM 683 O O . ALA A 1 84 ? 11.696 -2.398 -16.385 1.00 92.12 84 ALA A O 1
ATOM 684 N N . MET A 1 85 ? 9.768 -1.429 -15.773 1.00 91.69 85 MET A N 1
ATOM 685 C CA . MET A 1 85 ? 9.301 -2.557 -14.939 1.00 91.69 85 MET A CA 1
ATOM 686 C C . MET A 1 85 ? 8.195 -3.375 -15.614 1.00 91.69 85 MET A C 1
ATOM 688 O O . MET A 1 85 ? 7.685 -4.321 -15.023 1.00 91.69 85 MET A O 1
ATOM 692 N N . GLY A 1 86 ? 7.791 -3.004 -16.830 1.00 94.56 86 GLY A N 1
ATOM 693 C CA . GLY A 1 86 ? 6.721 -3.677 -17.553 1.00 94.56 86 GLY A CA 1
ATOM 694 C C . GLY A 1 86 ? 5.331 -3.411 -16.969 1.00 94.56 86 GLY A C 1
ATOM 695 O O . GLY A 1 86 ? 5.052 -2.347 -16.406 1.00 94.56 86 GLY A O 1
ATOM 696 N N . GLY A 1 87 ? 4.430 -4.369 -17.186 1.00 95.44 87 GLY A N 1
ATOM 697 C CA . GLY A 1 87 ? 3.029 -4.286 -16.784 1.00 95.44 87 GLY A CA 1
ATOM 698 C C . GLY A 1 87 ? 2.772 -4.948 -15.435 1.00 95.44 87 GLY A C 1
ATOM 699 O O . GLY A 1 87 ? 3.173 -6.084 -15.220 1.00 95.44 87 GLY A O 1
ATOM 700 N N . TRP A 1 88 ? 2.038 -4.255 -14.574 1.00 95.25 88 TRP A N 1
ATOM 701 C CA . TRP A 1 88 ? 1.612 -4.706 -13.255 1.00 95.25 88 TRP A CA 1
ATOM 702 C C . TRP A 1 88 ? 0.096 -4.594 -13.135 1.00 95.25 88 TRP A C 1
ATOM 704 O O . TRP A 1 88 ? -0.538 -3.757 -13.786 1.00 95.25 88 TRP A O 1
ATOM 714 N N . ARG A 1 89 ? -0.501 -5.421 -12.278 1.00 95.25 89 ARG A N 1
ATOM 715 C CA . ARG A 1 89 ? -1.927 -5.346 -11.967 1.00 95.25 89 ARG A CA 1
ATOM 716 C C . ARG A 1 89 ? -2.135 -5.425 -10.467 1.00 95.25 89 ARG A C 1
ATOM 718 O O . ARG A 1 89 ? -1.628 -6.332 -9.821 1.00 95.25 89 ARG A O 1
ATOM 725 N N . LEU A 1 90 ? -2.894 -4.473 -9.940 1.00 94.50 90 LEU A N 1
ATOM 726 C CA . LEU A 1 90 ? -3.352 -4.480 -8.559 1.00 94.50 90 LEU A CA 1
ATOM 727 C C . LEU A 1 90 ? -4.821 -4.889 -8.552 1.00 94.50 90 LEU A C 1
ATOM 729 O O . LEU A 1 90 ? -5.648 -4.230 -9.184 1.00 94.50 90 LEU A O 1
ATOM 733 N N . TYR A 1 91 ? -5.116 -5.972 -7.842 1.00 92.62 91 TYR A N 1
ATOM 734 C CA . TYR A 1 91 ? -6.463 -6.487 -7.629 1.00 92.62 91 TYR A CA 1
ATOM 735 C C . TYR A 1 91 ? -6.936 -6.126 -6.223 1.00 92.62 91 TYR A C 1
ATOM 737 O O . TYR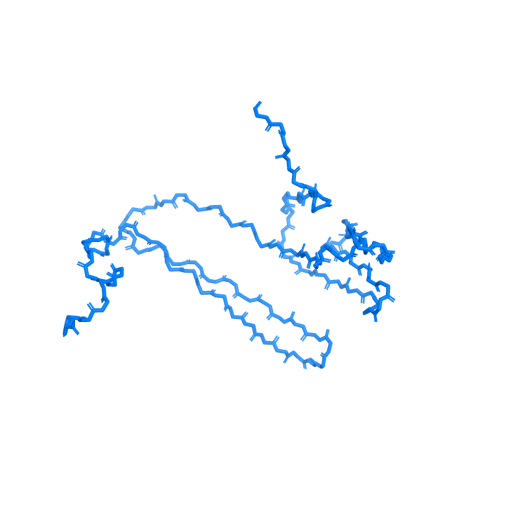 A 1 91 ? -6.138 -6.099 -5.286 1.00 92.62 91 TYR A O 1
ATOM 745 N N . PHE A 1 92 ? -8.230 -5.880 -6.077 1.00 90.75 92 PHE A N 1
ATOM 746 C CA . PHE A 1 92 ? -8.894 -5.700 -4.790 1.00 90.75 92 PHE A CA 1
ATOM 747 C C . PHE A 1 92 ? -10.371 -6.065 -4.938 1.00 90.75 92 PHE A C 1
ATOM 749 O O . PHE A 1 92 ? -10.913 -6.092 -6.045 1.00 90.75 92 PHE A O 1
ATOM 756 N N . GLU A 1 93 ? -11.003 -6.388 -3.817 1.00 85.25 93 GLU A N 1
ATOM 757 C CA . GLU A 1 93 ? -12.426 -6.703 -3.769 1.00 85.25 93 GLU A CA 1
ATOM 758 C C . GLU A 1 93 ? -13.265 -5.423 -3.653 1.00 85.25 93 GLU A C 1
ATOM 760 O O . GLU A 1 93 ? -12.833 -4.441 -3.053 1.00 85.25 93 GLU A O 1
ATOM 765 N N . GLY A 1 94 ? -14.480 -5.459 -4.204 1.00 78.25 94 GLY A N 1
ATOM 766 C CA . GLY A 1 94 ? -15.458 -4.374 -4.104 1.00 78.25 94 GLY A CA 1
ATOM 767 C C . GLY A 1 94 ? -15.516 -3.440 -5.316 1.00 78.25 94 GLY A C 1
ATOM 768 O O . GLY A 1 94 ? -14.629 -3.406 -6.168 1.00 78.25 94 GLY A O 1
ATOM 769 N N . GLU A 1 95 ? -16.600 -2.667 -5.384 1.00 67.94 95 GLU A N 1
ATOM 770 C CA . GLU A 1 95 ? -16.799 -1.582 -6.356 1.00 67.94 95 GLU A CA 1
ATOM 771 C C . GLU A 1 95 ? -16.354 -0.244 -5.751 1.00 67.94 95 GLU A C 1
ATOM 773 O O . GLU A 1 95 ? -17.099 0.736 -5.714 1.00 67.94 95 GLU A O 1
ATOM 778 N N . GLU A 1 96 ? -15.138 -0.220 -5.205 1.00 73.06 96 GLU A N 1
ATOM 779 C CA . GLU A 1 96 ? -14.621 0.967 -4.532 1.00 73.06 96 GLU A CA 1
ATOM 780 C C . GLU A 1 96 ? -14.387 2.115 -5.514 1.00 73.06 96 GLU A C 1
ATOM 782 O O . GLU A 1 96 ? -13.980 1.936 -6.669 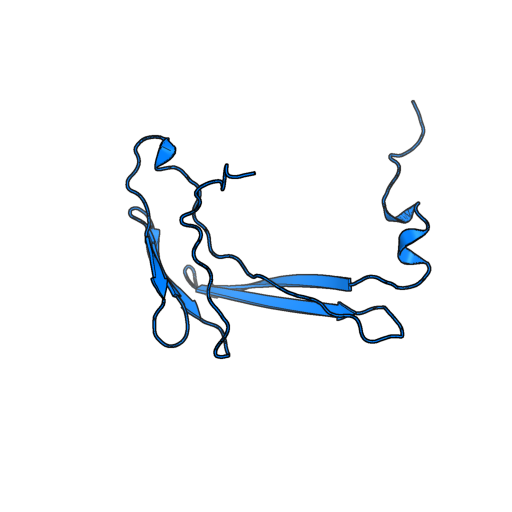1.00 73.06 96 GLU A O 1
ATOM 787 N N . ARG A 1 97 ? -14.623 3.340 -5.039 1.00 85.19 97 ARG A N 1
ATOM 788 C CA . ARG A 1 97 ? -14.389 4.535 -5.846 1.00 85.19 97 ARG A CA 1
ATOM 789 C C . ARG A 1 97 ? -12.889 4.750 -6.026 1.00 85.19 97 ARG A C 1
ATOM 791 O O . ARG A 1 97 ? -12.175 5.053 -5.075 1.00 85.19 97 ARG A O 1
ATOM 798 N N . LEU A 1 98 ? -12.435 4.670 -7.272 1.00 89.44 98 LEU A N 1
ATOM 799 C CA . LEU A 1 98 ? -11.049 4.948 -7.635 1.00 89.44 98 LEU A CA 1
ATOM 800 C C . LEU A 1 98 ? -10.808 6.436 -7.871 1.00 89.44 98 LEU A C 1
ATOM 802 O O . LEU A 1 98 ? -11.591 7.115 -8.540 1.00 89.44 98 LEU A O 1
ATOM 806 N N . PHE A 1 99 ? -9.680 6.915 -7.358 1.00 89.94 99 PHE A N 1
ATOM 807 C CA . PHE A 1 99 ? -9.195 8.274 -7.552 1.00 89.94 99 PHE A CA 1
ATOM 808 C C . PHE A 1 99 ? -7.843 8.233 -8.263 1.00 89.94 99 PHE A C 1
ATOM 810 O O . PHE A 1 99 ? -6.955 7.479 -7.873 1.00 89.94 99 PHE A O 1
ATOM 817 N N . PHE A 1 100 ? -7.690 9.061 -9.296 1.00 90.00 100 PHE A N 1
ATOM 818 C CA . PHE A 1 100 ? -6.450 9.215 -10.051 1.00 90.00 100 PHE A CA 1
ATOM 819 C C . PHE A 1 100 ? -6.019 10.676 -9.948 1.00 90.00 100 PHE A C 1
ATOM 821 O O . PHE A 1 100 ? -6.776 11.572 -10.313 1.00 90.00 100 PHE A O 1
ATOM 828 N N . THR A 1 101 ? -4.829 10.910 -9.400 1.00 86.00 101 THR A N 1
ATOM 829 C CA . THR A 1 101 ? -4.288 12.257 -9.145 1.00 86.00 101 THR A CA 1
ATOM 830 C C . THR A 1 101 ? -3.162 12.624 -10.099 1.00 86.00 101 THR A C 1
ATOM 832 O O . THR A 1 101 ? -2.618 13.721 -10.011 1.00 86.00 101 THR A O 1
ATOM 835 N N . GLU A 1 102 ? -2.773 11.698 -10.983 1.00 81.44 102 GLU A N 1
ATOM 836 C CA . GLU A 1 102 ? -1.671 11.888 -11.926 1.00 81.44 102 GLU A CA 1
ATOM 837 C C . GLU A 1 102 ? -0.338 12.272 -11.243 1.00 81.44 102 GLU A C 1
ATOM 839 O O . GLU A 1 102 ? 0.577 12.754 -11.903 1.00 81.44 102 GLU A O 1
ATOM 844 N N . ASN A 1 103 ? -0.207 12.037 -9.927 1.00 76.44 103 ASN A N 1
ATOM 845 C CA . ASN A 1 103 ? 0.930 12.463 -9.100 1.00 76.44 103 ASN A CA 1
ATOM 846 C C . ASN A 1 103 ? 1.297 13.951 -9.254 1.00 76.44 103 ASN A C 1
ATOM 848 O O . ASN A 1 103 ? 2.426 14.348 -8.959 1.00 76.44 103 ASN A O 1
ATOM 852 N N . GLU A 1 104 ? 0.343 14.774 -9.687 1.00 72.25 104 GLU A N 1
ATOM 853 C CA . GLU A 1 104 ? 0.517 16.213 -9.774 1.00 72.25 104 GLU A CA 1
ATOM 854 C C . GLU A 1 104 ? 0.082 16.838 -8.449 1.00 72.25 104 GLU A C 1
ATOM 856 O O . GLU A 1 104 ? -1.012 16.583 -7.934 1.00 72.25 104 GLU A O 1
ATOM 861 N N . THR A 1 105 ? 0.961 17.652 -7.865 1.00 68.75 105 THR A N 1
ATOM 862 C CA . THR A 1 105 ? 0.630 18.411 -6.660 1.00 68.75 105 THR A CA 1
ATOM 863 C C . THR A 1 105 ? -0.503 19.372 -6.992 1.00 68.75 105 THR A C 1
ATOM 865 O O . THR A 1 105 ? -0.338 20.255 -7.832 1.00 68.75 105 THR A O 1
ATOM 868 N N . ASN A 1 106 ? -1.638 19.236 -6.306 1.00 64.94 106 ASN A N 1
ATOM 869 C CA . ASN A 1 106 ? -2.695 20.233 -6.388 1.00 64.94 106 ASN A CA 1
ATOM 870 C C . ASN A 1 106 ? -2.199 21.542 -5.748 1.00 64.94 106 ASN A C 1
ATOM 872 O O . ASN A 1 106 ? -1.979 21.599 -4.538 1.00 64.94 106 ASN A O 1
ATOM 876 N N . THR A 1 107 ? -1.961 22.567 -6.568 1.00 68.00 107 THR A N 1
ATOM 877 C CA . THR A 1 107 ? -1.503 23.895 -6.129 1.00 68.00 107 THR A CA 1
ATOM 878 C C . THR A 1 107 ? -2.645 24.895 -5.952 1.00 68.00 107 THR A C 1
ATOM 880 O O . THR A 1 107 ? -2.390 26.027 -5.532 1.00 68.00 107 THR A O 1
ATOM 883 N N . GLU A 1 108 ? -3.891 24.499 -6.232 1.00 60.12 108 GLU A N 1
ATOM 884 C CA . GLU A 1 108 ? -5.062 25.333 -5.972 1.00 60.12 108 GLU A CA 1
ATOM 885 C C . GLU A 1 108 ? -5.328 25.420 -4.460 1.00 60.12 108 GLU A C 1
ATOM 887 O O . GLU A 1 108 ? -5.288 24.421 -3.738 1.00 60.12 108 GLU A O 1
ATOM 892 N N . ARG A 1 109 ? -5.540 26.651 -3.985 1.00 53.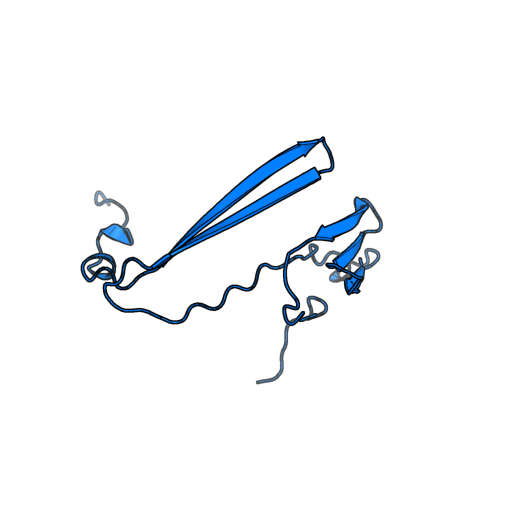34 109 ARG A N 1
ATOM 893 C CA . ARG A 1 109 ? -5.871 26.998 -2.598 1.00 53.34 109 ARG A CA 1
ATOM 894 C C . ARG A 1 109 ? -7.353 27.294 -2.456 1.00 53.34 109 ARG A C 1
ATOM 896 O O . ARG A 1 109 ? -7.884 27.967 -3.366 1.00 53.34 109 ARG A O 1
#

Sequence (109 aa):
RLQPEYELTDTAVFREQGWFDILTEYAKADADDLCIRITATNHSREAQPLWLLPTLWFRNTWAEGEPRPNIRHAAGGVVAQHPAMGGWRLYFEGEERLFFTENETNTER

Radius of gyration: 19.34 Å; chains: 1; bounding box: 40×42×49 Å